Protein AF-A0A919RKM9-F1 (afdb_monomer_lite)

Secondary structure (DSSP, 8-state):
-EEEE-TTT--EEEEE-S-HHHHHHHHHHHHGGG------SEEEETTEEEEEEEEEPTTSS-EEEEEEEEESS--EEEEEEEEEEEESSSS--EEEEEEE--SS-BSEEEPPPEE------EEEEEEEPTT-EEEETTS-EEE----EEEEEE-

pLDDT: mean 79.72, std 15.26, range [35.44, 95.94]

Foldseek 3Di:
DDFQADPPPRDTPADEDPCVVVVLVVQQVVLVVLPDDDQPQWDAWPFFIKGKDKEDDPPDLWIKIKIKTAGDPAWFAKWKWKKKKDFPPDPDDIDIDIDMDDPDTHRIDMDDIGIDPPNDFHKMKMKIDGSTWTQGSVRDIIYHNIHMDMYGRD

Sequence (154 aa):
MKILVDGKSGQELARVPADSQRAQEEAVEKSAASAGVTPEDEVVGNCGSSWFYIMNAPGRDLYQWYTGFRLTGGEAYDFQWRVYIQDLVGGGYSRSWSDNGPQWPSATWSSPTVVDRSPINGTHLGYVRSGSHAILTSGAVCYSGGPSDSANVL

Organism: NCBI:txid1367973

Radius of gyration: 17.15 Å; chains: 1; bounding box: 37×40×50 Å

Structure (mmCIF, N/CA/C/O backbone):
data_AF-A0A919RKM9-F1
#
_entry.id   AF-A0A919RKM9-F1
#
loop_
_atom_site.group_PDB
_atom_site.id
_atom_site.type_symbol
_atom_site.label_atom_id
_atom_site.label_alt_id
_atom_site.label_comp_id
_atom_site.label_asym_id
_atom_site.label_entity_id
_atom_site.label_seq_id
_atom_site.pdbx_PDB_ins_code
_atom_site.Cartn_x
_atom_site.Cartn_y
_atom_site.Cartn_z
_atom_site.occupancy
_atom_site.B_iso_or_equiv
_atom_site.auth_seq_id
_atom_site.auth_comp_id
_atom_site.auth_asym_id
_atom_site.auth_atom_id
_atom_site.pdbx_PDB_model_num
ATOM 1 N N . MET A 1 1 ? -4.245 2.109 29.566 1.00 60.75 1 MET A N 1
ATOM 2 C CA . MET A 1 1 ? -5.183 2.846 28.693 1.00 60.75 1 MET A CA 1
ATOM 3 C C . MET A 1 1 ? -4.574 4.216 28.417 1.00 60.75 1 MET A C 1
ATOM 5 O O . MET A 1 1 ? -4.102 4.832 29.365 1.00 60.75 1 MET A O 1
ATOM 9 N N . LYS A 1 2 ? -4.496 4.648 27.157 1.00 62.56 2 LYS A N 1
ATOM 10 C CA . LYS A 1 2 ? -4.040 5.986 26.749 1.00 62.56 2 LYS A CA 1
ATOM 11 C C . LYS A 1 2 ? -5.245 6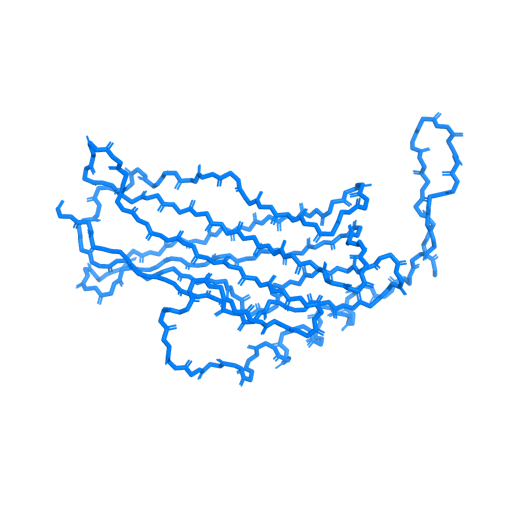.776 26.239 1.00 62.56 2 LYS A C 1
ATOM 13 O O . LYS A 1 2 ? -6.133 6.198 25.621 1.00 62.56 2 LYS A O 1
ATOM 18 N N . ILE A 1 3 ? -5.287 8.071 26.532 1.00 72.56 3 ILE A N 1
ATOM 19 C CA . ILE A 1 3 ? -6.353 8.966 26.077 1.00 72.56 3 ILE A CA 1
ATOM 20 C C . ILE A 1 3 ? -5.752 9.862 25.000 1.00 72.56 3 ILE A C 1
ATOM 22 O O . ILE A 1 3 ? -4.763 10.548 25.257 1.00 72.56 3 ILE A O 1
ATOM 26 N N . LEU A 1 4 ? -6.320 9.819 23.797 1.00 61.53 4 LEU A N 1
ATOM 27 C CA . LEU A 1 4 ? -6.029 10.799 22.760 1.00 61.53 4 LEU A CA 1
ATOM 28 C C . LEU A 1 4 ? -6.864 12.038 23.064 1.00 61.53 4 LEU A C 1
ATOM 30 O O . LEU A 1 4 ? -8.083 11.948 23.198 1.00 61.53 4 LEU A O 1
ATOM 34 N N . VAL A 1 5 ? -6.197 13.175 23.207 1.00 79.00 5 VAL A N 1
ATOM 35 C CA . VAL A 1 5 ? -6.819 14.474 23.472 1.00 79.00 5 VAL A CA 1
ATOM 36 C C . VAL A 1 5 ? -6.446 15.442 22.364 1.00 79.00 5 VAL A C 1
ATOM 38 O O . VAL A 1 5 ? -5.308 15.440 21.893 1.00 79.00 5 VAL A O 1
ATOM 41 N N . ASP A 1 6 ? -7.400 16.273 21.955 1.00 66.31 6 ASP A N 1
ATOM 42 C CA . ASP A 1 6 ? -7.127 17.374 21.040 1.00 66.31 6 ASP A CA 1
ATOM 43 C C . ASP A 1 6 ? -6.171 18.373 21.706 1.00 66.31 6 ASP A C 1
ATOM 45 O O . ASP A 1 6 ? -6.463 18.922 22.769 1.00 66.31 6 ASP A O 1
ATOM 49 N N . GLY A 1 7 ? -5.037 18.643 21.058 1.00 61.28 7 GLY A N 1
ATOM 50 C CA . GLY A 1 7 ? -4.022 19.570 21.558 1.00 61.28 7 GLY A CA 1
ATOM 51 C C . GLY A 1 7 ? -4.478 21.031 21.630 1.00 61.28 7 GLY A C 1
ATOM 52 O O . GLY A 1 7 ? -3.795 21.832 22.265 1.00 61.28 7 GLY A O 1
ATOM 53 N N . LYS A 1 8 ? -5.606 21.397 20.998 1.00 60.59 8 LYS A N 1
ATOM 54 C CA . LYS A 1 8 ? -6.171 22.758 21.055 1.00 60.59 8 LYS A CA 1
ATOM 55 C C . LYS A 1 8 ? -7.309 22.915 22.059 1.00 60.59 8 LYS A C 1
ATOM 57 O O . LYS A 1 8 ? -7.312 23.895 22.797 1.00 60.59 8 LYS A O 1
ATOM 62 N N . SER A 1 9 ? -8.280 22.003 22.072 1.00 72.12 9 SER A N 1
ATOM 63 C CA . SER A 1 9 ? -9.457 22.098 22.951 1.00 72.12 9 SER A CA 1
ATOM 64 C C . SER A 1 9 ? -9.332 21.307 24.256 1.00 72.12 9 SER A C 1
ATOM 66 O O . SER A 1 9 ? -10.127 21.517 25.168 1.00 72.12 9 SER A O 1
ATOM 68 N N . GLY A 1 10 ? -8.363 20.389 24.361 1.00 75.06 10 GLY A N 1
ATOM 69 C CA . GLY A 1 10 ? -8.251 19.456 25.485 1.00 75.06 10 GLY A CA 1
ATOM 70 C C . GLY A 1 10 ? -9.365 18.405 25.527 1.00 75.06 10 GLY A C 1
ATOM 71 O O . GLY A 1 10 ? -9.451 17.648 26.492 1.00 75.06 10 GLY A O 1
ATOM 72 N N . GLN A 1 11 ? -10.225 18.352 24.504 1.00 72.50 11 GLN A N 1
ATOM 73 C CA . GLN A 1 11 ? -11.318 17.397 24.432 1.00 72.50 11 GLN A CA 1
ATOM 74 C C . GLN A 1 11 ? -10.777 15.978 24.223 1.00 72.50 11 GLN A C 1
ATOM 76 O O . GLN A 1 11 ? -9.885 15.750 23.405 1.00 72.50 11 GLN A O 1
ATOM 81 N N . GLU A 1 12 ? -11.334 15.018 24.961 1.00 82.25 12 GLU A N 1
ATOM 82 C CA . GLU A 1 12 ? -11.076 13.594 24.759 1.00 82.25 12 GLU A CA 1
ATOM 83 C C . GLU A 1 12 ? -11.606 13.156 23.386 1.00 82.25 12 GLU A C 1
ATOM 85 O O . GLU A 1 12 ? -12.795 13.292 23.100 1.00 82.25 12 GLU A O 1
ATOM 90 N N . LEU A 1 13 ? -10.708 12.641 22.545 1.00 67.00 13 LEU A N 1
ATOM 91 C CA . LEU A 1 13 ? -11.003 12.177 21.190 1.00 67.00 13 LEU A CA 1
ATOM 92 C C . LEU A 1 13 ? -11.222 10.663 21.144 1.00 67.00 13 LEU A C 1
ATOM 94 O O . LEU A 1 13 ? -12.099 10.192 20.428 1.00 67.00 13 LEU A O 1
ATOM 98 N N . ALA A 1 14 ? -10.433 9.895 21.903 1.00 63.47 14 ALA A N 1
ATOM 99 C CA . ALA A 1 14 ? -10.565 8.441 21.981 1.00 63.47 14 ALA A CA 1
ATOM 100 C C . ALA A 1 14 ? -9.830 7.851 23.197 1.00 63.47 14 ALA A C 1
ATOM 102 O O . ALA A 1 14 ? -8.824 8.397 23.661 1.00 63.47 14 ALA A O 1
ATOM 103 N N . ARG A 1 15 ? -10.279 6.675 23.661 1.00 67.25 15 ARG A N 1
ATOM 104 C CA . ARG A 1 15 ? -9.545 5.819 24.611 1.00 67.25 15 ARG A CA 1
ATOM 105 C C . ARG A 1 15 ? -8.960 4.629 23.877 1.00 67.25 15 ARG A C 1
ATOM 107 O O . ARG A 1 15 ? -9.697 3.847 23.290 1.00 67.25 15 ARG A O 1
ATOM 114 N N . VAL A 1 16 ? -7.646 4.465 23.969 1.00 58.84 16 VAL A N 1
ATOM 115 C CA . VAL A 1 16 ? -6.904 3.401 23.290 1.00 58.84 16 VAL A CA 1
ATOM 116 C C . VAL A 1 16 ? -6.190 2.477 24.287 1.00 58.84 16 VAL A C 1
ATOM 118 O O . VAL A 1 16 ? -5.757 2.920 25.363 1.00 58.84 16 VAL A O 1
ATOM 121 N N . PRO A 1 17 ? -6.073 1.170 23.988 1.00 59.34 17 PRO A N 1
ATOM 122 C CA . PRO A 1 17 ? -5.288 0.238 24.797 1.00 59.34 17 PRO A CA 1
ATOM 123 C C . PRO A 1 17 ? -3.824 0.699 24.916 1.00 59.34 17 PRO A C 1
ATOM 125 O O . PRO A 1 17 ? -3.287 1.323 24.006 1.00 59.34 17 PRO A O 1
ATOM 128 N N . ALA A 1 18 ? -3.163 0.433 26.049 1.00 56.12 18 ALA A N 1
ATOM 129 C CA . ALA A 1 18 ? -1.771 0.865 26.253 1.00 56.12 18 ALA A CA 1
ATOM 130 C C . ALA A 1 18 ? -0.737 0.017 25.482 1.00 56.12 18 ALA A C 1
ATOM 132 O O . ALA A 1 18 ? 0.376 0.495 25.264 1.00 56.12 18 ALA A O 1
ATOM 133 N N . ASP A 1 19 ? -1.118 -1.184 25.036 1.00 59.81 19 ASP A N 1
ATOM 134 C CA . ASP A 1 19 ? -0.192 -2.250 24.634 1.00 59.81 19 ASP A CA 1
ATOM 135 C C . ASP A 1 19 ? -0.083 -2.397 23.108 1.00 59.81 19 ASP A C 1
ATOM 137 O O . ASP A 1 19 ? -0.242 -3.483 22.549 1.00 59.81 19 ASP A O 1
ATOM 141 N N . SER A 1 20 ? 0.207 -1.299 22.409 1.00 57.41 20 SER A N 1
ATOM 142 C CA . SER A 1 20 ? 0.383 -1.297 20.947 1.00 57.41 20 SER A CA 1
ATOM 143 C C . SER A 1 20 ? 1.513 -2.217 20.453 1.00 57.41 20 SER A C 1
ATOM 145 O O . SER A 1 20 ? 1.512 -2.609 19.292 1.00 57.41 20 SER A O 1
ATOM 147 N N . GLN A 1 21 ? 2.450 -2.614 21.321 1.00 57.75 21 GLN A N 1
ATOM 148 C CA . GLN A 1 21 ? 3.532 -3.546 20.977 1.00 57.75 21 GLN A CA 1
ATOM 149 C C . GLN A 1 21 ? 3.043 -4.977 20.722 1.00 57.75 21 GLN A C 1
ATOM 151 O O . GLN A 1 21 ? 3.467 -5.601 19.755 1.00 57.75 21 GLN A O 1
ATOM 156 N N . ARG A 1 22 ? 2.101 -5.488 21.520 1.00 60.19 22 ARG A N 1
ATOM 157 C CA . ARG A 1 22 ? 1.565 -6.847 21.329 1.00 60.19 22 ARG A CA 1
ATOM 158 C C . ARG A 1 22 ? 0.747 -6.955 20.037 1.00 60.19 22 ARG A C 1
ATOM 160 O O . ARG A 1 22 ? 0.810 -7.954 19.330 1.00 60.19 22 ARG A O 1
ATOM 167 N N . ALA A 1 23 ? 0.047 -5.875 19.691 1.00 57.44 23 ALA A N 1
ATOM 168 C CA . ALA A 1 23 ? -0.641 -5.726 18.412 1.00 57.44 23 ALA A CA 1
ATOM 169 C C . ALA A 1 23 ? 0.319 -5.767 17.205 1.00 57.44 23 ALA A C 1
ATOM 171 O O . ALA A 1 23 ? -0.047 -6.296 16.155 1.00 57.44 23 ALA A O 1
ATOM 172 N N . GLN A 1 24 ? 1.543 -5.243 17.354 1.00 56.59 24 GLN A N 1
ATOM 173 C CA . GLN A 1 24 ? 2.576 -5.288 16.312 1.00 56.59 24 GLN A CA 1
ATOM 174 C C . GLN A 1 24 ? 3.160 -6.693 16.125 1.00 56.59 24 GLN A C 1
ATOM 176 O O . GLN A 1 24 ? 3.406 -7.094 14.991 1.00 56.59 24 GLN A O 1
ATOM 181 N N . GLU A 1 25 ? 3.362 -7.457 17.200 1.00 57.91 25 GLU A N 1
ATOM 182 C CA . GLU A 1 25 ? 3.881 -8.831 17.114 1.00 57.91 25 GLU A CA 1
ATOM 183 C C . GLU A 1 25 ? 2.884 -9.773 16.422 1.00 57.91 25 GLU A C 1
ATOM 185 O O . GLU A 1 25 ? 3.253 -10.478 15.482 1.00 57.91 25 GLU A O 1
ATOM 190 N N . GLU A 1 26 ? 1.596 -9.693 16.774 1.00 58.91 26 GLU A N 1
ATOM 191 C CA . GLU A 1 26 ? 0.534 -10.451 16.093 1.00 58.91 26 GLU A CA 1
ATOM 192 C C . GLU A 1 26 ? 0.394 -10.068 14.603 1.00 58.91 26 GLU A C 1
ATOM 194 O O . GLU A 1 26 ? -0.051 -10.880 13.783 1.00 58.91 26 GLU A O 1
ATOM 199 N N . ALA A 1 27 ? 0.808 -8.850 14.227 1.00 53.31 27 ALA A N 1
ATOM 200 C CA . ALA A 1 27 ? 0.789 -8.374 12.843 1.00 53.31 27 ALA A CA 1
ATOM 201 C C . ALA A 1 27 ? 1.783 -9.087 11.934 1.00 53.31 27 ALA A C 1
ATOM 203 O O . ALA A 1 27 ? 1.504 -9.322 10.753 1.00 53.31 27 ALA A O 1
ATOM 204 N N . VAL A 1 28 ? 2.955 -9.415 12.470 1.00 55.75 28 VAL A N 1
ATOM 205 C CA . VAL A 1 28 ? 4.015 -10.075 11.707 1.00 55.75 28 VAL A CA 1
ATOM 206 C C . VAL A 1 28 ? 3.627 -11.520 11.402 1.00 55.75 28 VAL A C 1
ATOM 208 O O . VAL A 1 28 ? 3.839 -11.981 10.284 1.00 55.75 28 VAL A O 1
ATOM 211 N N . GLU A 1 29 ? 2.999 -12.210 12.352 1.00 55.34 29 GLU A N 1
ATOM 212 C CA . GLU A 1 29 ? 2.645 -13.626 12.216 1.00 55.34 29 GLU A CA 1
ATOM 213 C C . GLU A 1 29 ? 1.483 -13.855 11.236 1.00 55.34 29 GLU A C 1
ATOM 215 O O . GLU A 1 29 ? 1.575 -14.700 10.346 1.00 55.34 29 GLU A O 1
ATOM 220 N N . LYS A 1 30 ? 0.408 -13.058 11.322 1.00 52.84 30 LYS A N 1
ATOM 221 C CA . LYS A 1 30 ? -0.785 -13.243 10.470 1.00 52.84 30 LYS A CA 1
ATOM 222 C C . LYS A 1 30 ? -0.573 -12.868 9.005 1.00 52.84 30 LYS A C 1
ATOM 224 O O . LYS A 1 30 ? -1.240 -13.420 8.136 1.00 52.84 30 LYS A O 1
ATOM 229 N N . SER A 1 31 ? 0.357 -11.959 8.719 1.00 51.25 31 SER A N 1
ATOM 230 C CA . SER A 1 31 ? 0.667 -11.539 7.345 1.00 51.25 31 SER A CA 1
ATOM 231 C C . SER A 1 31 ? 1.628 -12.483 6.615 1.00 51.25 31 SER A C 1
ATOM 233 O O . SER A 1 31 ? 1.729 -12.423 5.395 1.00 51.25 31 SER A O 1
ATOM 235 N N . ALA A 1 32 ? 2.304 -13.393 7.323 1.00 50.34 32 ALA A N 1
ATOM 236 C CA . ALA A 1 32 ? 3.156 -14.406 6.698 1.00 50.34 32 ALA A CA 1
ATOM 237 C C . ALA A 1 32 ? 2.351 -15.523 6.001 1.00 50.34 32 ALA A C 1
ATOM 239 O O . ALA A 1 32 ? 2.895 -16.242 5.165 1.00 50.34 32 ALA A O 1
ATOM 240 N N . ALA A 1 33 ? 1.060 -15.669 6.321 1.00 43.91 33 ALA A N 1
ATOM 241 C CA . ALA A 1 33 ? 0.221 -16.760 5.827 1.00 43.91 33 ALA A CA 1
ATOM 242 C C . ALA A 1 33 ? -0.344 -16.553 4.403 1.00 43.91 33 ALA A C 1
ATOM 244 O O . ALA A 1 33 ? -0.898 -17.499 3.849 1.00 43.91 33 ALA A O 1
ATOM 245 N N . SER A 1 34 ? -0.204 -15.366 3.792 1.00 46.62 34 SER A N 1
ATOM 246 C CA . SER A 1 34 ? -0.741 -15.055 2.450 1.00 46.62 34 SER A CA 1
ATOM 247 C C . SER A 1 34 ? 0.293 -15.095 1.313 1.00 46.62 34 SER A C 1
ATOM 249 O O . SER A 1 34 ? 0.003 -14.672 0.199 1.00 46.62 34 SER A O 1
ATOM 251 N N . ALA A 1 35 ? 1.496 -15.625 1.551 1.00 38.06 35 ALA A N 1
ATOM 252 C CA . ALA A 1 35 ? 2.568 -15.670 0.555 1.00 38.06 35 ALA A CA 1
ATOM 253 C C . ALA A 1 35 ? 2.351 -16.770 -0.518 1.00 38.06 35 ALA A C 1
ATOM 255 O O . ALA A 1 35 ? 2.979 -17.829 -0.475 1.00 38.06 35 ALA A O 1
ATOM 256 N N . GLY A 1 36 ? 1.466 -16.517 -1.488 1.00 35.44 36 GLY A N 1
ATOM 257 C CA . GLY A 1 36 ? 1.239 -17.327 -2.695 1.00 35.44 36 GLY A CA 1
ATOM 258 C C . GLY A 1 36 ? 0.950 -16.439 -3.918 1.00 35.44 36 GLY A C 1
ATOM 259 O O . GLY A 1 36 ? 0.261 -15.439 -3.797 1.00 35.44 36 GLY A O 1
ATOM 260 N N . VAL A 1 37 ? 1.537 -16.783 -5.070 1.00 42.41 37 VAL A N 1
ATOM 261 C CA . VAL A 1 37 ? 1.802 -15.958 -6.278 1.00 42.41 37 VAL A CA 1
ATOM 262 C C . VAL A 1 37 ? 0.567 -15.342 -6.973 1.00 42.41 37 VAL A C 1
ATOM 264 O O . VAL A 1 37 ? -0.221 -16.120 -7.495 1.00 42.41 37 VAL A O 1
ATOM 267 N N . THR A 1 38 ? 0.510 -14.000 -7.116 1.00 46.78 38 THR A N 1
ATOM 268 C CA . THR A 1 38 ? 0.112 -13.212 -8.328 1.00 46.78 38 THR A CA 1
ATOM 269 C C . THR A 1 38 ? 0.214 -11.688 -8.092 1.00 46.78 38 THR A C 1
ATOM 271 O O . THR A 1 38 ? 0.112 -11.259 -6.942 1.00 46.78 38 THR A O 1
ATOM 274 N N . PRO A 1 39 ? 0.383 -10.857 -9.150 1.00 53.59 39 PRO A N 1
ATOM 275 C CA . PRO A 1 39 ? 0.187 -9.413 -9.073 1.00 53.59 39 PRO A CA 1
ATOM 276 C C . PRO A 1 39 ? -1.317 -9.118 -9.003 1.00 53.59 39 PRO A C 1
ATOM 278 O O . PRO A 1 39 ? -1.993 -8.943 -10.015 1.00 53.59 39 PRO A O 1
ATOM 281 N N . GLU A 1 40 ? -1.865 -9.205 -7.794 1.00 59.69 40 GLU A N 1
ATOM 282 C CA . GLU A 1 40 ? -3.148 -8.597 -7.468 1.00 59.69 40 GLU A CA 1
ATOM 283 C C . GLU A 1 40 ? -2.851 -7.241 -6.838 1.00 59.69 40 GLU A C 1
ATOM 285 O O . GLU A 1 40 ? -2.409 -7.145 -5.687 1.00 59.69 40 GLU A O 1
ATOM 290 N N . ASP A 1 41 ? -3.088 -6.192 -7.621 1.00 82.50 41 ASP A N 1
ATOM 291 C CA . ASP A 1 41 ? -2.825 -4.824 -7.192 1.00 82.50 41 ASP A CA 1
ATOM 292 C C . ASP A 1 41 ? -3.697 -4.432 -6.003 1.00 82.50 41 ASP A C 1
ATOM 294 O O . ASP A 1 41 ? -3.326 -3.538 -5.258 1.00 82.50 41 ASP A O 1
ATOM 298 N N . GLU A 1 42 ? -4.836 -5.099 -5.794 1.00 91.94 42 GLU A N 1
ATOM 299 C CA . GLU A 1 42 ? -5.704 -4.948 -4.631 1.00 91.94 42 GLU A CA 1
ATOM 300 C C . GLU A 1 42 ? -6.038 -6.317 -4.031 1.00 91.94 42 GLU A C 1
ATOM 302 O O . GLU A 1 42 ? -6.591 -7.184 -4.700 1.00 91.94 42 GLU A O 1
ATOM 307 N N . VAL A 1 43 ? -5.744 -6.489 -2.744 1.00 90.94 43 VAL A N 1
ATOM 308 C CA . VAL A 1 43 ? -5.942 -7.735 -2.002 1.00 90.94 43 VAL A CA 1
ATOM 309 C C . VAL A 1 43 ? -6.852 -7.482 -0.807 1.00 90.94 43 VAL A C 1
ATOM 311 O O . VAL A 1 43 ? -6.677 -6.527 -0.043 1.00 90.94 43 VAL A O 1
ATOM 314 N N . VAL A 1 44 ? -7.830 -8.365 -0.616 1.00 88.75 44 VAL A N 1
ATOM 315 C CA . VAL A 1 44 ? -8.721 -8.338 0.550 1.00 88.75 44 VAL A CA 1
ATOM 316 C C . VAL A 1 44 ? -7.963 -8.797 1.799 1.00 88.75 44 VAL A C 1
ATOM 318 O O . VAL A 1 44 ? -7.365 -9.869 1.831 1.00 88.75 44 VAL A O 1
ATOM 321 N N . GLY A 1 45 ? -8.010 -7.978 2.846 1.00 83.62 45 GLY A N 1
ATOM 322 C CA . GLY A 1 45 ? -7.497 -8.276 4.180 1.00 83.62 45 GLY A CA 1
ATOM 323 C C . GLY A 1 45 ? -8.610 -8.619 5.175 1.00 83.62 45 GLY A C 1
ATOM 324 O O . GLY A 1 45 ? -9.781 -8.769 4.833 1.00 83.62 45 GLY A O 1
ATOM 325 N N . ASN A 1 46 ? -8.259 -8.698 6.459 1.00 87.69 46 ASN A N 1
ATOM 326 C CA . ASN A 1 46 ? -9.195 -9.089 7.522 1.00 87.69 46 ASN A CA 1
ATOM 327 C C . ASN A 1 46 ? -10.244 -8.018 7.887 1.00 87.69 46 ASN A C 1
ATOM 329 O O . ASN A 1 46 ? -11.223 -8.349 8.551 1.00 87.69 46 ASN A O 1
ATOM 333 N N . CYS A 1 47 ? -10.053 -6.756 7.489 1.00 89.81 47 CYS A N 1
ATOM 334 C CA . CYS A 1 47 ? -10.985 -5.658 7.788 1.00 89.81 47 CYS A CA 1
ATOM 335 C C . CYS A 1 47 ? -11.278 -4.740 6.590 1.00 89.81 47 CYS A C 1
ATOM 337 O O . CYS A 1 47 ? -11.669 -3.585 6.787 1.00 89.81 47 CYS A O 1
ATOM 339 N N . GLY A 1 48 ? -11.008 -5.186 5.365 1.00 92.69 48 GLY A N 1
ATOM 340 C CA . GLY A 1 48 ? -11.091 -4.333 4.184 1.00 92.69 48 GLY A CA 1
ATOM 341 C C . GLY A 1 48 ? -10.162 -4.801 3.075 1.00 92.69 48 GLY A C 1
ATOM 342 O O . GLY A 1 48 ? -9.955 -6.000 2.932 1.00 92.69 48 GLY A O 1
ATOM 343 N N . SER A 1 49 ? -9.601 -3.874 2.308 1.00 94.50 49 SER A N 1
ATOM 344 C CA . SER A 1 49 ? -8.656 -4.165 1.229 1.00 94.50 49 SER A CA 1
ATOM 345 C C . SER A 1 49 ? -7.408 -3.297 1.327 1.00 94.50 49 SER A C 1
ATOM 347 O O . SER A 1 49 ? -7.418 -2.213 1.917 1.00 94.50 49 SER A O 1
ATOM 349 N N . SER A 1 50 ? -6.315 -3.785 0.759 1.00 94.88 50 SER A N 1
ATOM 350 C CA . SER A 1 50 ? -5.084 -3.031 0.573 1.00 94.88 50 SER A CA 1
ATOM 351 C C . SER A 1 50 ? -4.606 -3.145 -0.859 1.00 94.88 50 SER A C 1
ATOM 353 O O . SER A 1 50 ? -4.869 -4.146 -1.512 1.00 94.88 50 SER A O 1
ATOM 355 N N . TRP A 1 51 ? -3.903 -2.126 -1.347 1.00 95.06 51 TRP A N 1
ATOM 356 C CA . TRP A 1 51 ? -3.414 -2.115 -2.718 1.00 95.06 51 TRP A CA 1
ATOM 357 C C . TRP A 1 51 ? -1.975 -1.647 -2.859 1.00 95.06 51 TRP A C 1
ATOM 359 O O . TRP A 1 51 ? -1.450 -0.902 -2.024 1.00 95.06 51 TRP A O 1
ATOM 369 N N . PHE A 1 52 ? -1.347 -2.058 -3.950 1.00 94.56 52 PHE A N 1
ATOM 370 C CA . PHE A 1 52 ? -0.041 -1.622 -4.399 1.00 94.56 52 PHE A CA 1
ATOM 371 C C . PHE A 1 52 ? -0.036 -1.591 -5.925 1.00 94.56 52 PHE A C 1
ATOM 373 O O . PHE A 1 52 ? -0.375 -2.584 -6.546 1.00 94.56 52 PHE A O 1
ATOM 380 N N . TYR A 1 53 ? 0.367 -0.464 -6.502 1.00 92.62 53 TYR A N 1
ATOM 381 C CA . TYR A 1 53 ? 0.490 -0.299 -7.946 1.00 92.62 53 TYR A CA 1
ATOM 382 C C . TYR A 1 53 ? 1.881 0.224 -8.274 1.00 92.62 53 TYR A C 1
ATOM 384 O O . TYR A 1 53 ? 2.340 1.188 -7.649 1.00 92.62 53 TYR A O 1
ATOM 392 N N . ILE A 1 54 ? 2.520 -0.351 -9.287 1.00 90.31 54 ILE A N 1
ATOM 393 C CA . ILE A 1 54 ? 3.775 0.122 -9.871 1.00 90.31 54 ILE A CA 1
ATOM 394 C C . ILE A 1 54 ? 3.626 0.196 -11.391 1.00 90.31 54 ILE A C 1
ATOM 396 O O . ILE A 1 54 ? 3.050 -0.666 -12.034 1.00 90.31 54 ILE A O 1
ATOM 400 N N . MET A 1 55 ? 4.117 1.271 -11.996 1.00 88.69 55 MET A N 1
ATOM 401 C CA . MET A 1 55 ? 3.934 1.531 -13.425 1.00 88.69 55 MET A CA 1
ATOM 402 C C . MET A 1 55 ? 5.042 2.416 -13.972 1.00 88.69 55 MET A C 1
ATOM 404 O O . MET A 1 55 ? 5.751 3.080 -13.218 1.00 88.69 55 MET A O 1
ATOM 408 N N . ASN A 1 56 ? 5.160 2.487 -15.295 1.00 85.69 56 ASN A N 1
ATOM 409 C CA . ASN A 1 56 ? 6.086 3.415 -15.936 1.00 85.69 56 ASN A CA 1
ATOM 410 C C . ASN A 1 56 ? 5.676 4.868 -15.678 1.00 85.69 56 ASN A C 1
ATOM 412 O O . ASN A 1 56 ? 4.505 5.238 -15.792 1.00 85.69 56 ASN A O 1
ATOM 416 N N . ALA A 1 57 ? 6.656 5.702 -15.341 1.00 83.81 57 ALA A N 1
ATOM 417 C CA . ALA A 1 57 ? 6.467 7.134 -15.213 1.00 83.81 57 ALA A CA 1
ATOM 418 C C . ALA A 1 57 ? 6.310 7.739 -16.623 1.00 83.81 57 ALA A C 1
ATOM 420 O O . ALA A 1 57 ? 7.205 7.589 -17.457 1.00 83.81 57 ALA A O 1
ATOM 421 N N . PRO A 1 58 ? 5.204 8.442 -16.927 1.00 78.25 58 PRO A N 1
ATOM 422 C CA . PRO A 1 58 ? 4.960 8.949 -18.273 1.00 78.25 58 PRO A CA 1
ATOM 423 C C . PRO A 1 58 ? 6.102 9.830 -18.802 1.00 78.25 58 PRO A C 1
ATOM 425 O O . PRO A 1 58 ? 6.494 10.814 -18.168 1.00 78.25 58 PRO A O 1
ATOM 428 N N . GLY A 1 59 ? 6.616 9.486 -19.987 1.00 76.62 59 GLY A N 1
ATOM 429 C CA . GLY A 1 59 ? 7.657 10.251 -20.683 1.00 76.62 59 GLY A CA 1
ATOM 430 C C . GLY A 1 59 ? 9.054 10.161 -20.062 1.00 76.62 59 GLY A C 1
ATOM 431 O O . GLY A 1 59 ? 9.863 11.061 -20.293 1.00 76.62 59 GLY A O 1
ATOM 432 N N . ARG A 1 60 ? 9.328 9.140 -19.239 1.00 77.25 60 ARG A N 1
ATOM 433 C CA . ARG A 1 60 ? 10.632 8.905 -18.603 1.00 77.25 60 ARG A CA 1
ATOM 434 C C . ARG A 1 60 ? 10.931 7.409 -18.537 1.00 77.25 60 ARG A C 1
ATOM 436 O O . ARG A 1 60 ? 10.019 6.624 -18.303 1.00 77.25 60 ARG A O 1
ATOM 443 N N . ASP A 1 61 ? 12.208 7.054 -18.601 1.00 82.44 61 ASP A N 1
ATOM 444 C CA . ASP A 1 61 ? 12.696 5.687 -18.360 1.00 82.44 61 ASP A CA 1
ATOM 445 C C . ASP A 1 61 ? 12.816 5.447 -16.843 1.00 82.44 61 ASP A C 1
ATOM 447 O O . ASP A 1 61 ? 13.890 5.234 -16.287 1.00 82.44 61 ASP A O 1
ATOM 451 N N . LEU A 1 62 ? 11.697 5.629 -16.138 1.00 84.06 62 LEU A N 1
ATOM 452 C CA . LEU A 1 62 ? 11.568 5.542 -14.684 1.00 84.06 62 LEU A CA 1
ATOM 453 C C . LEU A 1 62 ? 10.264 4.822 -14.337 1.00 84.06 62 LEU A C 1
ATOM 455 O O . LEU A 1 62 ? 9.318 4.839 -15.125 1.00 84.06 62 LEU A O 1
ATOM 459 N N . TYR A 1 63 ? 10.161 4.284 -13.123 1.00 86.50 63 TYR A N 1
ATOM 460 C CA . TYR A 1 63 ? 8.889 3.808 -12.582 1.00 86.50 63 TYR A CA 1
ATOM 461 C C . TYR A 1 63 ? 8.316 4.775 -11.540 1.00 86.50 63 TYR A C 1
ATOM 463 O O . TYR A 1 63 ? 9.017 5.574 -10.911 1.00 86.50 63 TYR A O 1
ATOM 471 N N . GLN A 1 64 ? 7.010 4.685 -11.339 1.00 90.50 64 GLN A N 1
ATOM 472 C CA . GLN A 1 64 ? 6.281 5.320 -10.257 1.00 90.50 64 GLN A CA 1
ATOM 473 C C . GLN A 1 64 ? 5.385 4.298 -9.568 1.00 90.50 64 GLN A C 1
ATOM 475 O O . GLN A 1 64 ? 4.988 3.307 -10.176 1.00 90.50 64 GLN A O 1
ATOM 480 N N . TRP A 1 65 ? 5.048 4.544 -8.310 1.00 92.69 65 TRP A N 1
ATOM 481 C CA . TRP A 1 65 ? 4.206 3.640 -7.539 1.00 92.69 65 TRP A CA 1
ATOM 482 C C . TRP A 1 65 ? 3.334 4.389 -6.535 1.00 92.69 65 TRP A C 1
ATOM 484 O O . TRP A 1 65 ? 3.614 5.534 -6.169 1.00 92.69 65 TRP A O 1
ATOM 494 N N . TYR A 1 66 ? 2.262 3.740 -6.096 1.00 94.00 66 TYR A N 1
ATOM 495 C CA . TYR A 1 66 ? 1.450 4.175 -4.964 1.00 94.00 66 TYR A CA 1
ATOM 496 C C . TYR A 1 66 ? 0.802 2.970 -4.284 1.00 94.00 66 TYR A C 1
ATOM 498 O O . TYR A 1 66 ? 0.681 1.888 -4.853 1.00 94.00 66 TYR A O 1
ATOM 506 N N . THR A 1 67 ? 0.397 3.151 -3.035 1.00 95.94 67 THR A N 1
ATOM 507 C CA . THR A 1 67 ? -0.168 2.088 -2.202 1.00 95.94 67 THR A CA 1
ATOM 508 C C . THR A 1 67 ? -1.212 2.667 -1.268 1.00 95.94 67 THR A C 1
ATOM 510 O O . THR A 1 67 ? -1.286 3.882 -1.083 1.00 95.94 67 THR A O 1
ATOM 513 N N . GLY A 1 68 ? -2.019 1.812 -0.663 1.00 94.88 68 GLY A N 1
ATOM 514 C CA . GLY A 1 68 ? -2.991 2.254 0.313 1.00 94.88 68 GLY A CA 1
ATOM 515 C C . GLY A 1 68 ? -3.837 1.123 0.853 1.00 94.88 68 GLY A C 1
ATOM 516 O O . GLY A 1 68 ? -3.569 -0.057 0.616 1.00 94.88 68 GLY A O 1
ATOM 517 N N . PHE A 1 69 ? -4.857 1.512 1.605 1.00 95.44 69 PHE A N 1
ATOM 518 C CA . PHE A 1 69 ? -5.858 0.603 2.133 1.00 95.44 69 PHE A CA 1
ATOM 519 C C . PHE A 1 69 ? -7.211 1.290 2.304 1.00 95.44 69 PHE A C 1
ATOM 521 O O . PHE A 1 69 ? -7.317 2.512 2.466 1.00 95.44 69 PHE A O 1
ATOM 528 N N . ARG A 1 70 ? -8.258 0.468 2.324 1.00 95.56 70 ARG A N 1
ATOM 529 C CA . ARG A 1 70 ? -9.630 0.840 2.660 1.00 95.56 70 ARG A CA 1
ATOM 530 C C . ARG A 1 70 ? -10.160 -0.121 3.712 1.00 95.56 70 ARG A C 1
ATOM 532 O O . ARG A 1 70 ? -10.062 -1.331 3.559 1.00 95.56 70 ARG A O 1
ATOM 539 N N . LEU A 1 71 ? -10.763 0.426 4.757 1.00 94.81 71 LEU A N 1
ATOM 540 C CA . LEU A 1 71 ? -11.339 -0.299 5.882 1.00 94.81 71 LEU A CA 1
ATOM 541 C C . LEU A 1 71 ? -12.863 -0.331 5.743 1.00 94.81 71 LEU A C 1
ATOM 543 O O . LEU A 1 71 ? -13.480 0.660 5.359 1.00 94.81 71 LEU A O 1
ATOM 547 N N . THR A 1 72 ? -13.478 -1.468 6.061 1.00 92.75 72 THR A N 1
ATOM 548 C CA . THR A 1 72 ? -14.938 -1.659 5.996 1.0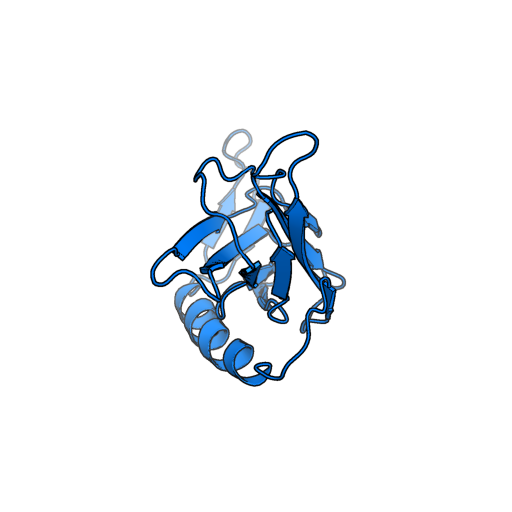0 92.75 72 THR A CA 1
ATOM 549 C C . THR A 1 72 ? -15.605 -1.669 7.373 1.00 92.75 72 THR A C 1
ATOM 551 O O . THR A 1 72 ? -16.811 -1.468 7.466 1.00 92.75 72 THR A O 1
ATOM 554 N N . GLY A 1 73 ? -14.833 -1.881 8.444 1.00 85.75 73 GLY A N 1
ATOM 555 C CA . GLY A 1 73 ? -15.334 -2.049 9.816 1.00 85.75 73 GLY A CA 1
ATOM 556 C C . GLY A 1 73 ? -15.074 -0.878 10.768 1.00 85.75 73 GLY A C 1
ATOM 557 O O . GLY A 1 73 ? -15.274 -1.033 11.971 1.00 85.75 73 GLY A O 1
ATOM 558 N N . GLY A 1 74 ? -14.590 0.263 10.271 1.00 90.25 74 GLY A N 1
ATOM 559 C CA . GLY A 1 74 ? -14.304 1.440 11.089 1.00 90.25 74 GLY A CA 1
ATOM 560 C C . GLY A 1 74 ? -13.203 2.325 10.518 1.00 90.25 74 GLY A C 1
ATOM 561 O O . GLY A 1 74 ? -12.714 2.114 9.409 1.00 90.25 74 GLY A O 1
ATOM 562 N N . GLU A 1 75 ? -12.813 3.315 11.309 1.00 93.62 75 GLU A N 1
ATOM 563 C CA . GLU A 1 75 ? -11.765 4.276 10.977 1.00 93.62 75 GLU A CA 1
ATOM 564 C C . GLU A 1 75 ? -10.481 3.925 11.727 1.00 93.62 75 GLU A C 1
ATOM 566 O O . GLU A 1 75 ? -10.524 3.597 12.915 1.00 93.62 75 GLU A O 1
ATOM 571 N N . ALA A 1 76 ? -9.340 4.004 11.048 1.00 92.31 76 ALA A N 1
ATOM 572 C CA . ALA A 1 76 ? -8.039 3.883 11.684 1.00 92.31 76 ALA A CA 1
ATOM 573 C C . ALA A 1 76 ? -7.602 5.217 12.285 1.00 92.31 76 ALA A C 1
ATOM 575 O O . ALA A 1 76 ? -7.693 6.245 11.616 1.00 92.31 76 ALA A O 1
ATOM 576 N N . TYR A 1 77 ? -7.106 5.181 13.523 1.00 88.75 77 TYR A N 1
ATOM 577 C CA . TYR A 1 77 ? -6.456 6.322 14.188 1.00 88.75 77 TYR A CA 1
ATOM 578 C C . TYR A 1 77 ? -4.920 6.200 14.189 1.00 88.75 77 TYR A C 1
ATOM 580 O O . TYR A 1 77 ? -4.214 7.114 14.608 1.00 88.75 77 TYR A O 1
ATOM 588 N N . ASP A 1 78 ? -4.398 5.038 13.800 1.00 91.94 78 ASP A N 1
ATOM 589 C CA . ASP A 1 78 ? -2.972 4.799 13.616 1.00 91.94 78 ASP A CA 1
ATOM 590 C C . ASP A 1 78 ? -2.765 3.637 12.631 1.00 91.94 78 ASP A C 1
ATOM 592 O O . ASP A 1 78 ? -3.681 2.855 12.372 1.00 91.94 78 ASP A O 1
ATOM 596 N N . PHE A 1 79 ? -1.576 3.534 12.055 1.00 93.50 79 PHE A N 1
ATOM 597 C CA . PHE A 1 79 ? -1.208 2.594 11.008 1.00 93.50 79 PHE A CA 1
ATOM 598 C C . PHE A 1 79 ? 0.304 2.618 10.868 1.00 93.50 79 PHE A C 1
ATOM 600 O O . PHE A 1 79 ? 0.965 3.637 11.060 1.00 93.50 79 PHE A O 1
ATOM 607 N N . GLN A 1 80 ? 0.845 1.482 10.460 1.00 93.69 80 GLN A N 1
ATOM 608 C CA . GLN A 1 80 ? 2.214 1.354 10.008 1.00 93.69 80 GLN A CA 1
ATOM 609 C C . GLN A 1 80 ? 2.187 0.671 8.652 1.00 93.69 80 GLN A C 1
ATOM 611 O O . GLN A 1 80 ? 1.698 -0.450 8.527 1.00 93.69 80 GLN A O 1
ATOM 616 N N . TRP A 1 81 ? 2.729 1.333 7.639 1.00 94.19 81 TRP A N 1
ATOM 617 C CA . TRP A 1 81 ? 2.756 0.828 6.276 1.00 94.19 81 TRP A CA 1
ATOM 618 C C . TRP A 1 81 ? 4.190 0.704 5.805 1.00 94.19 81 TRP A C 1
ATOM 620 O O . TRP A 1 81 ? 4.983 1.628 5.970 1.00 94.19 81 TRP A O 1
ATOM 630 N N . ARG A 1 82 ? 4.555 -0.450 5.249 1.00 94.06 82 ARG A N 1
ATOM 631 C CA . ARG A 1 82 ? 5.913 -0.718 4.774 1.00 94.06 82 ARG A CA 1
ATOM 632 C C . ARG A 1 82 ? 5.849 -1.311 3.382 1.00 94.06 82 ARG A C 1
ATOM 634 O O . ARG A 1 82 ? 5.191 -2.320 3.167 1.00 94.06 82 ARG A O 1
ATOM 641 N N . VAL A 1 83 ? 6.589 -0.719 2.463 1.00 93.56 83 VAL A N 1
ATOM 642 C CA . VAL A 1 83 ? 6.730 -1.157 1.077 1.00 93.56 83 VAL A CA 1
ATOM 643 C C . VAL A 1 83 ? 8.166 -1.595 0.841 1.00 93.56 83 VAL A C 1
ATOM 645 O O . VAL A 1 83 ? 9.105 -1.033 1.418 1.00 93.56 83 VAL A O 1
ATOM 648 N N . TYR A 1 84 ? 8.334 -2.594 -0.016 1.00 92.38 84 TYR A N 1
ATOM 649 C CA . TYR A 1 84 ? 9.623 -2.962 -0.578 1.00 92.38 84 TYR A CA 1
ATOM 650 C C . TYR A 1 84 ? 9.504 -3.091 -2.091 1.00 92.38 84 TYR A C 1
ATOM 652 O O . TYR A 1 84 ? 8.522 -3.635 -2.587 1.00 92.38 84 TYR A O 1
ATOM 660 N N . ILE A 1 85 ? 10.494 -2.571 -2.806 1.00 91.19 85 ILE A N 1
ATOM 661 C CA . ILE A 1 85 ? 10.618 -2.676 -4.258 1.00 91.19 85 ILE A CA 1
ATOM 662 C C . ILE A 1 85 ? 11.990 -3.258 -4.554 1.00 91.19 85 ILE A C 1
ATOM 664 O O . ILE A 1 85 ? 12.973 -2.841 -3.940 1.00 91.19 85 ILE A O 1
ATOM 668 N N . GLN A 1 86 ? 12.055 -4.208 -5.477 1.00 88.94 86 GLN A N 1
ATOM 669 C CA . GLN A 1 86 ? 13.294 -4.835 -5.916 1.00 88.94 86 GLN A CA 1
ATOM 670 C C . GLN A 1 86 ? 13.295 -5.052 -7.426 1.00 88.94 86 GLN A C 1
ATOM 672 O O . GLN A 1 86 ? 12.248 -5.271 -8.035 1.00 88.94 86 GLN A O 1
ATOM 677 N N . ASP A 1 87 ? 14.483 -5.035 -8.011 1.00 84.62 87 ASP A N 1
ATOM 678 C CA . ASP A 1 87 ? 14.697 -5.467 -9.390 1.00 84.62 87 ASP A CA 1
ATOM 679 C C . ASP A 1 87 ? 14.764 -7.004 -9.456 1.00 84.62 87 ASP A C 1
ATOM 681 O O . ASP A 1 87 ? 15.406 -7.644 -8.619 1.00 84.62 87 ASP A O 1
ATOM 685 N N . LEU A 1 88 ? 14.088 -7.598 -10.440 1.00 77.12 88 LEU A N 1
ATOM 686 C CA . LEU A 1 88 ? 14.060 -9.045 -10.660 1.00 77.12 88 LEU A CA 1
ATOM 687 C C . LEU A 1 88 ? 15.230 -9.564 -11.510 1.00 77.12 88 LEU A C 1
ATOM 689 O O . LEU A 1 88 ? 15.495 -10.766 -11.482 1.00 77.12 88 LEU A O 1
ATOM 693 N N . VAL A 1 89 ? 15.909 -8.708 -12.283 1.00 67.44 89 VAL A N 1
ATOM 694 C CA . VAL A 1 89 ? 16.823 -9.144 -13.357 1.00 67.44 89 VAL A CA 1
ATOM 695 C C . VAL A 1 89 ? 18.222 -8.507 -13.268 1.00 67.44 89 VAL A C 1
ATOM 697 O O . VAL A 1 89 ? 19.194 -9.145 -13.666 1.00 67.44 89 VAL A O 1
ATOM 700 N N . GLY A 1 90 ? 18.371 -7.297 -12.716 1.00 56.72 90 GLY A N 1
ATOM 701 C CA . GLY A 1 90 ? 19.615 -6.504 -12.772 1.00 56.72 90 GLY A CA 1
ATOM 702 C C . GLY A 1 90 ? 20.526 -6.506 -11.533 1.00 56.72 90 GLY A C 1
ATOM 703 O O . GLY A 1 90 ? 21.522 -5.786 -11.510 1.00 56.72 90 GLY A O 1
ATOM 704 N N . GLY A 1 91 ? 20.274 -7.348 -10.524 1.00 55.09 91 GLY A N 1
ATOM 705 C CA . GLY A 1 91 ? 21.327 -7.756 -9.580 1.00 55.09 91 GLY A CA 1
ATOM 706 C C . GLY A 1 91 ? 21.699 -6.786 -8.447 1.00 55.09 91 GLY A C 1
ATOM 707 O O . GLY A 1 91 ? 22.875 -6.694 -8.100 1.00 55.09 91 GLY A O 1
ATOM 708 N N . GLY A 1 92 ? 20.732 -6.124 -7.799 1.00 66.19 92 GLY A N 1
ATOM 709 C CA . GLY A 1 92 ? 20.994 -5.535 -6.470 1.00 66.19 92 GLY A CA 1
ATOM 710 C C . GLY A 1 92 ? 20.202 -4.293 -6.082 1.00 66.19 92 GLY A C 1
ATOM 711 O O . GLY A 1 92 ? 20.435 -3.745 -5.003 1.00 66.19 92 GLY A O 1
ATOM 712 N N . TYR A 1 93 ? 19.278 -3.827 -6.921 1.00 76.25 93 TYR A N 1
ATOM 713 C CA . TYR A 1 93 ? 18.437 -2.705 -6.541 1.00 76.25 93 TYR A CA 1
ATOM 714 C C . TYR A 1 93 ? 17.353 -3.136 -5.561 1.00 76.25 93 TYR A C 1
ATOM 716 O O . TYR A 1 93 ? 16.563 -4.038 -5.841 1.00 76.25 93 TYR A O 1
ATOM 724 N N . SER A 1 94 ? 17.297 -2.442 -4.429 1.00 83.94 94 SER A N 1
ATOM 725 C CA . SER A 1 94 ? 16.133 -2.488 -3.566 1.00 83.94 94 SER A CA 1
ATOM 726 C C . SER A 1 94 ? 15.849 -1.143 -2.926 1.00 83.94 94 SER A C 1
ATOM 728 O O . SER A 1 94 ? 16.758 -0.363 -2.628 1.00 83.94 94 SER A O 1
ATOM 730 N N . ARG A 1 95 ? 14.568 -0.886 -2.689 1.00 86.06 95 ARG A N 1
ATOM 731 C CA . ARG A 1 95 ? 14.085 0.309 -2.016 1.00 86.06 95 ARG A CA 1
ATOM 732 C C . ARG A 1 95 ? 13.052 -0.083 -0.982 1.00 86.06 95 ARG A C 1
ATOM 734 O O . ARG A 1 95 ? 12.097 -0.792 -1.277 1.00 86.06 95 ARG A O 1
ATOM 741 N N . SER A 1 96 ? 13.236 0.404 0.237 1.00 89.38 96 SER A N 1
ATOM 742 C CA . SER A 1 96 ? 12.214 0.349 1.269 1.00 89.38 96 SER A CA 1
ATOM 743 C C . SER A 1 96 ? 11.580 1.721 1.436 1.00 89.38 96 SER A C 1
ATOM 745 O O . SER A 1 96 ? 12.229 2.762 1.309 1.00 89.38 96 SER A O 1
ATOM 747 N N . TRP A 1 97 ? 10.289 1.713 1.723 1.00 91.25 97 TRP A N 1
ATOM 748 C CA . TRP A 1 97 ? 9.561 2.904 2.114 1.00 91.25 97 TRP A CA 1
ATOM 749 C C . TRP A 1 97 ? 8.642 2.560 3.274 1.00 91.25 97 TRP A C 1
ATOM 751 O O . TRP A 1 97 ? 8.131 1.443 3.367 1.00 91.25 97 TRP A O 1
ATOM 761 N N . SER A 1 98 ? 8.458 3.507 4.181 1.00 91.25 98 SER A N 1
ATOM 762 C CA . SER A 1 98 ? 7.544 3.345 5.298 1.00 91.25 98 SER A CA 1
ATOM 763 C C . SER A 1 98 ? 6.817 4.639 5.581 1.00 91.25 98 SER A C 1
ATOM 765 O O . SER A 1 98 ? 7.433 5.703 5.526 1.00 91.25 98 SER A O 1
ATOM 767 N N . ASP A 1 99 ? 5.557 4.517 5.964 1.00 90.06 99 ASP A N 1
ATOM 768 C CA . ASP A 1 99 ? 4.726 5.631 6.394 1.00 90.06 99 ASP A CA 1
ATOM 769 C C . ASP A 1 99 ? 3.844 5.199 7.560 1.00 90.06 99 ASP A C 1
ATOM 771 O O . ASP A 1 99 ? 3.636 4.003 7.787 1.00 90.06 99 ASP A O 1
ATOM 775 N N . ASN A 1 100 ? 3.370 6.170 8.328 1.00 87.31 100 ASN A N 1
ATOM 776 C CA . ASN A 1 100 ? 2.547 5.939 9.507 1.00 87.31 100 ASN A CA 1
ATOM 777 C C . ASN A 1 100 ? 1.453 7.020 9.599 1.00 87.31 100 ASN A C 1
ATOM 779 O O . ASN A 1 100 ? 1.684 8.168 9.217 1.00 87.31 100 ASN A O 1
ATOM 783 N N . GLY A 1 101 ? 0.283 6.691 10.147 1.00 75.38 101 GLY A N 1
ATOM 784 C CA . GLY A 1 101 ? -0.824 7.644 10.348 1.00 75.38 101 GLY A CA 1
ATOM 785 C C . GLY A 1 101 ? -2.149 6.959 10.723 1.00 75.38 101 GLY A C 1
ATOM 786 O O . GLY A 1 101 ? -2.159 5.759 10.823 1.00 75.38 101 GLY A O 1
ATOM 787 N N . PRO A 1 102 ? -3.299 7.623 10.913 1.00 64.69 102 PRO A N 1
ATOM 788 C CA . PRO A 1 102 ? -3.466 9.056 10.960 1.00 64.69 102 PRO A CA 1
ATOM 789 C C . PRO A 1 102 ? -3.972 9.562 12.321 1.00 64.69 102 PRO A C 1
ATOM 791 O O . PRO A 1 102 ? -4.928 9.060 12.897 1.00 64.69 102 PRO A O 1
ATOM 794 N N . GLN A 1 103 ? -3.422 10.705 12.742 1.00 63.69 103 GLN A N 1
ATOM 795 C CA . GLN A 1 103 ? -3.872 11.477 13.911 1.00 63.69 103 GLN A CA 1
ATOM 796 C C . GLN A 1 103 ? -5.355 11.914 13.864 1.00 63.69 103 GLN A C 1
ATOM 798 O O . GLN A 1 103 ? -5.889 12.315 14.896 1.00 63.69 103 GLN A O 1
ATOM 803 N N . TRP A 1 104 ? -6.016 11.839 12.701 1.00 76.62 104 TRP A N 1
ATOM 804 C CA . TRP A 1 104 ? -7.469 11.954 12.548 1.00 76.62 104 TRP A CA 1
ATOM 805 C C . TRP A 1 104 ? -8.034 10.640 12.004 1.00 76.62 104 TRP A C 1
ATOM 807 O O . TRP A 1 104 ? -7.525 10.174 10.984 1.00 76.62 104 TRP A O 1
ATOM 817 N N . PRO A 1 105 ? -9.079 10.070 12.630 1.00 88.81 105 PRO A N 1
ATOM 818 C CA . PRO A 1 105 ? -9.684 8.826 12.177 1.00 88.81 105 PRO A CA 1
ATOM 819 C C . PRO A 1 105 ? -10.061 8.854 10.691 1.00 88.81 105 PRO A C 1
ATOM 821 O O . PRO A 1 105 ? -10.734 9.775 10.230 1.00 88.81 105 PRO A O 1
ATOM 824 N N . SER A 1 106 ? -9.616 7.849 9.934 1.00 92.38 106 SER A N 1
ATOM 825 C CA . SER A 1 106 ? -10.005 7.668 8.532 1.00 92.38 106 SER A CA 1
ATOM 826 C C . SER A 1 106 ? -10.160 6.194 8.175 1.00 92.38 106 SER A C 1
ATOM 828 O O . SER A 1 106 ? -9.338 5.355 8.541 1.00 92.38 106 SER A O 1
ATOM 830 N N . ALA A 1 107 ? -11.197 5.870 7.405 1.00 94.38 107 ALA A N 1
ATOM 831 C CA . ALA A 1 107 ? -11.398 4.535 6.842 1.00 94.38 107 ALA A CA 1
ATOM 832 C C . ALA A 1 107 ? -10.557 4.288 5.577 1.00 94.38 107 ALA A C 1
ATOM 834 O O . ALA A 1 107 ? -10.577 3.198 5.014 1.00 94.38 107 ALA A O 1
ATOM 835 N N . THR A 1 108 ? -9.861 5.298 5.056 1.00 93.75 108 THR A N 1
ATOM 836 C CA . THR A 1 108 ? -9.059 5.172 3.834 1.00 93.75 108 THR A CA 1
ATOM 837 C C . THR A 1 108 ? -7.771 5.963 3.956 1.00 93.75 108 THR A C 1
ATOM 839 O O . THR A 1 108 ? -7.758 7.100 4.430 1.00 93.75 108 THR A O 1
ATOM 842 N N . TRP A 1 109 ? -6.689 5.369 3.474 1.00 94.50 109 TRP A N 1
ATOM 843 C CA . TRP A 1 109 ? -5.420 6.049 3.295 1.00 94.50 109 TRP A CA 1
ATOM 844 C C . TRP A 1 109 ? -4.799 5.618 1.969 1.00 94.50 109 TRP A C 1
ATOM 846 O O . TRP A 1 109 ? -4.895 4.458 1.571 1.00 94.50 109 TRP A O 1
ATOM 856 N N . SER A 1 110 ? -4.170 6.568 1.286 1.00 93.44 110 SER A N 1
ATOM 857 C CA . SER A 1 110 ? -3.379 6.326 0.086 1.00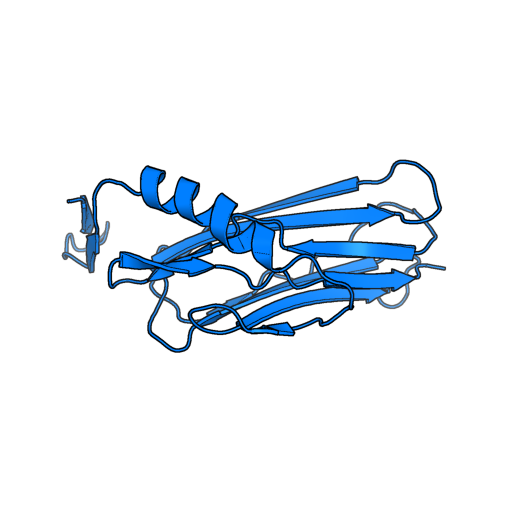 93.44 110 SER A CA 1
ATOM 858 C C . SER A 1 110 ? -2.109 7.148 0.184 1.00 93.44 110 SER A C 1
ATOM 860 O O . SER A 1 110 ? -2.161 8.331 0.531 1.00 93.44 110 SER A O 1
ATOM 862 N N . SER A 1 111 ? -0.981 6.545 -0.175 1.00 93.12 111 SER A N 1
ATOM 863 C CA . SER A 1 111 ? 0.248 7.294 -0.386 1.00 93.12 111 SER A CA 1
ATOM 864 C C . SER A 1 111 ? 0.063 8.269 -1.558 1.00 93.12 111 SER A C 1
ATOM 866 O O . SER A 1 111 ? -0.727 7.997 -2.473 1.00 93.12 111 SER A O 1
ATOM 868 N N . PRO A 1 112 ? 0.814 9.383 -1.597 1.00 91.19 112 PRO A N 1
ATOM 869 C CA . PRO A 1 112 ? 1.026 10.079 -2.858 1.00 91.19 112 PRO A CA 1
ATOM 870 C C . PRO A 1 112 ? 1.711 9.138 -3.860 1.00 91.19 112 PRO A C 1
ATOM 872 O O . PRO A 1 112 ? 2.382 8.175 -3.474 1.00 91.19 112 PRO A O 1
ATOM 875 N N . THR A 1 113 ? 1.581 9.439 -5.150 1.00 90.31 113 THR A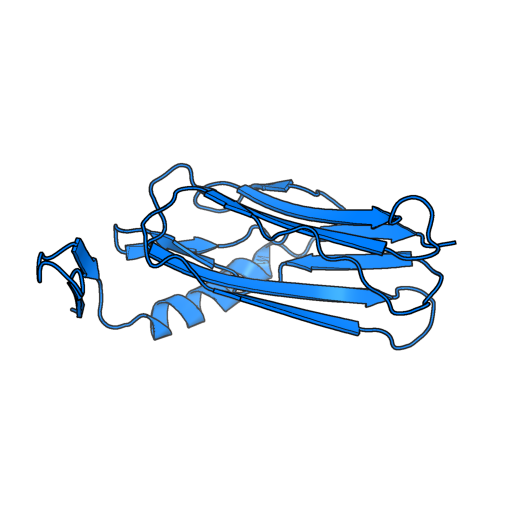 N 1
ATOM 876 C CA . THR A 1 113 ? 2.379 8.774 -6.183 1.00 90.31 113 THR A CA 1
ATOM 877 C C . THR A 1 113 ? 3.848 9.148 -6.017 1.00 90.31 113 THR A C 1
ATOM 879 O O . THR A 1 113 ? 4.208 10.328 -6.015 1.00 90.31 113 THR A O 1
ATOM 882 N N . VAL A 1 114 ? 4.707 8.141 -5.893 1.00 91.06 114 VAL A N 1
ATOM 883 C CA . VAL A 1 114 ? 6.151 8.301 -5.742 1.00 91.06 114 VAL A CA 1
ATOM 884 C C . VAL A 1 114 ? 6.822 7.905 -7.046 1.00 91.06 114 VAL A C 1
ATOM 886 O O . VAL A 1 114 ? 6.705 6.767 -7.483 1.00 91.06 114 VAL A O 1
ATOM 889 N N . VAL A 1 115 ? 7.556 8.836 -7.654 1.00 87.44 115 VAL A N 1
ATOM 890 C CA . VAL A 1 115 ? 8.419 8.548 -8.808 1.00 87.44 115 VAL A CA 1
ATOM 891 C C . VAL A 1 115 ? 9.792 8.138 -8.293 1.00 87.44 115 VAL A C 1
ATOM 893 O O . VAL A 1 115 ? 10.419 8.887 -7.533 1.00 87.44 115 VAL A O 1
ATOM 896 N N . ASP A 1 116 ? 10.2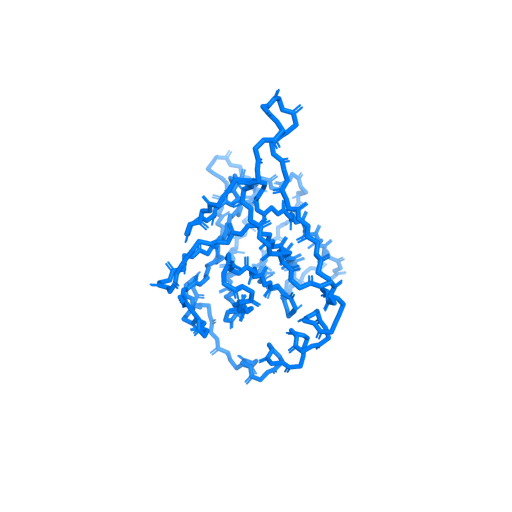72 6.970 -8.702 1.00 84.31 116 ASP A N 1
ATOM 897 C CA . ASP A 1 116 ? 11.668 6.615 -8.505 1.00 84.31 116 ASP A CA 1
ATOM 898 C C . ASP A 1 116 ? 12.533 7.293 -9.564 1.00 84.31 116 ASP A C 1
ATOM 900 O O . ASP A 1 116 ? 12.152 7.370 -10.725 1.00 84.31 116 ASP A O 1
ATOM 904 N N . ARG A 1 117 ? 13.672 7.849 -9.157 1.00 80.75 117 ARG A N 1
ATOM 905 C CA . ARG A 1 117 ? 14.595 8.563 -10.053 1.00 80.75 117 ARG A CA 1
ATOM 906 C C . ARG A 1 117 ? 15.879 7.781 -10.314 1.00 80.75 117 ARG A C 1
ATOM 908 O O . ARG A 1 117 ? 16.787 8.316 -10.945 1.00 80.75 117 ARG A O 1
ATOM 915 N N . SER A 1 118 ? 15.976 6.557 -9.808 1.00 74.94 118 SER A N 1
ATOM 916 C CA . SER A 1 118 ? 17.068 5.648 -10.111 1.00 74.94 118 SER A CA 1
ATOM 917 C C . SER A 1 118 ? 16.939 5.170 -11.567 1.00 74.94 118 SER A C 1
ATOM 919 O O . SER A 1 118 ? 15.888 4.647 -11.932 1.00 74.94 118 SER A O 1
ATOM 921 N N . PRO A 1 119 ? 17.978 5.342 -12.407 1.00 63.66 119 PRO A N 1
ATOM 922 C CA . PRO A 1 119 ? 17.949 5.005 -13.834 1.00 63.66 119 PRO A CA 1
ATOM 923 C C . PRO A 1 119 ? 18.174 3.501 -14.052 1.00 63.66 119 PRO A C 1
ATOM 925 O O . PRO A 1 119 ? 19.185 3.087 -14.616 1.00 63.66 119 PRO A O 1
ATOM 928 N N . ILE A 1 120 ? 17.295 2.673 -13.492 1.00 72.38 120 ILE A N 1
ATOM 929 C CA . ILE A 1 120 ? 17.463 1.219 -13.467 1.00 72.38 120 ILE A CA 1
ATOM 930 C C . ILE A 1 120 ? 16.421 0.600 -14.384 1.00 72.38 120 ILE A C 1
ATOM 932 O O . ILE A 1 120 ? 15.240 0.517 -14.040 1.00 72.38 120 ILE A O 1
ATOM 936 N N . ASN A 1 121 ? 16.883 0.174 -15.554 1.00 80.19 121 ASN A N 1
ATOM 937 C CA . ASN A 1 121 ? 16.067 -0.523 -16.538 1.00 80.19 121 ASN A CA 1
ATOM 938 C C . ASN A 1 121 ? 15.831 -1.961 -16.069 1.00 80.19 121 ASN A C 1
ATOM 940 O O . ASN A 1 121 ? 16.687 -2.560 -15.414 1.00 80.19 121 ASN A O 1
ATOM 944 N N . GLY A 1 122 ? 14.685 -2.524 -16.436 1.00 82.56 122 GLY A N 1
ATOM 945 C CA . GLY A 1 122 ? 14.308 -3.887 -16.092 1.00 82.56 122 GLY A CA 1
ATOM 946 C C . GLY A 1 122 ? 12.952 -3.990 -15.406 1.00 82.56 122 GLY A C 1
ATOM 947 O O . GLY A 1 122 ? 12.188 -3.028 -15.294 1.00 82.56 122 GLY A O 1
ATOM 948 N N . THR A 1 123 ? 12.644 -5.210 -14.969 1.00 85.62 123 THR A N 1
ATOM 949 C CA . THR A 1 123 ? 11.384 -5.518 -14.288 1.00 85.62 123 THR A CA 1
ATOM 950 C C . THR A 1 123 ? 11.532 -5.313 -12.788 1.00 85.62 123 THR A C 1
ATOM 952 O O . THR A 1 123 ? 12.317 -5.997 -12.133 1.00 85.62 123 THR A O 1
ATOM 955 N N . HIS A 1 124 ? 10.727 -4.405 -12.249 1.00 86.25 124 HIS A N 1
ATOM 956 C CA . HIS A 1 124 ? 10.658 -4.091 -10.828 1.00 86.25 124 HIS A CA 1
ATOM 957 C C . HIS A 1 124 ? 9.429 -4.754 -10.222 1.00 86.25 124 HIS A C 1
ATOM 959 O O . HIS A 1 124 ? 8.333 -4.614 -10.756 1.00 86.25 124 HIS A O 1
ATOM 965 N N . LEU A 1 125 ? 9.609 -5.446 -9.100 1.00 89.25 125 LEU A N 1
ATOM 966 C CA . LEU A 1 125 ? 8.537 -5.990 -8.271 1.00 89.25 125 LEU A CA 1
ATOM 967 C C . LEU A 1 125 ? 8.423 -5.141 -7.010 1.00 89.25 125 LEU A C 1
ATOM 969 O O . LEU A 1 125 ? 9.396 -5.014 -6.263 1.00 89.25 125 LEU A O 1
ATOM 973 N N . GLY A 1 126 ? 7.239 -4.601 -6.750 1.00 91.38 126 GLY A N 1
ATOM 974 C CA . GLY A 1 126 ? 6.921 -3.922 -5.503 1.00 91.38 126 GLY A CA 1
ATOM 975 C C . GLY A 1 126 ? 5.839 -4.654 -4.722 1.00 91.38 126 GLY A C 1
ATOM 976 O O . GLY A 1 126 ? 4.968 -5.297 -5.299 1.00 91.38 126 GLY A O 1
ATOM 977 N N . TYR A 1 127 ? 5.908 -4.584 -3.396 1.00 92.44 127 TYR A N 1
ATOM 978 C CA . TYR A 1 127 ? 4.924 -5.210 -2.520 1.00 92.44 127 TYR A CA 1
ATOM 979 C C . TYR A 1 127 ? 4.828 -4.521 -1.162 1.00 92.44 127 TYR A C 1
ATOM 981 O O . TYR A 1 127 ? 5.786 -3.919 -0.658 1.00 92.44 127 TYR A O 1
ATOM 989 N N . VAL A 1 128 ? 3.663 -4.652 -0.531 1.00 92.94 128 VAL A N 1
ATOM 990 C CA . VAL A 1 128 ? 3.459 -4.249 0.863 1.00 92.94 128 VAL A CA 1
ATOM 991 C C . VAL A 1 128 ? 3.971 -5.355 1.782 1.00 92.94 128 VAL A C 1
ATOM 993 O O . VAL A 1 128 ? 3.531 -6.500 1.720 1.00 92.94 128 VAL A O 1
ATOM 996 N N . ARG A 1 129 ? 4.913 -5.017 2.664 1.00 90.69 129 ARG A N 1
ATOM 997 C CA . ARG A 1 129 ? 5.549 -5.968 3.579 1.00 90.69 129 ARG A CA 1
ATOM 998 C C . ARG A 1 129 ? 4.587 -6.454 4.658 1.00 90.69 129 ARG A C 1
ATOM 1000 O O . ARG A 1 129 ? 3.761 -5.693 5.173 1.00 90.69 129 ARG A O 1
ATOM 1007 N N . SER A 1 130 ? 4.831 -7.688 5.090 1.00 86.50 130 SER A N 1
ATOM 1008 C CA . SER A 1 130 ? 4.291 -8.264 6.319 1.00 86.50 130 SER A CA 1
ATOM 1009 C C . SER A 1 130 ? 4.485 -7.328 7.521 1.00 86.50 130 SER A C 1
ATOM 1011 O O . SER A 1 130 ? 5.492 -6.620 7.642 1.00 86.50 130 SER A O 1
ATOM 1013 N N . GLY A 1 131 ? 3.499 -7.312 8.414 1.00 85.69 131 GLY A N 1
ATOM 1014 C CA . GLY A 1 131 ? 3.424 -6.395 9.551 1.00 85.69 131 GLY A CA 1
ATOM 1015 C C . GLY A 1 131 ? 2.871 -5.005 9.216 1.00 85.69 131 GLY A C 1
ATOM 1016 O O . GLY A 1 131 ? 2.708 -4.202 10.132 1.00 85.69 131 GLY A O 1
ATOM 1017 N N . SER A 1 132 ? 2.552 -4.710 7.949 1.00 92.62 132 SER A N 1
ATOM 1018 C CA . SER A 1 132 ? 1.794 -3.502 7.605 1.00 92.62 132 SER A CA 1
ATOM 1019 C C . SER A 1 132 ? 0.352 -3.625 8.099 1.00 92.62 132 SER A C 1
ATOM 1021 O O . SER A 1 132 ? -0.324 -4.616 7.808 1.00 92.62 132 SER A O 1
ATOM 1023 N N . HIS A 1 133 ? -0.107 -2.644 8.869 1.00 93.19 133 HIS A N 1
ATOM 1024 C CA . HIS A 1 133 ? -1.380 -2.707 9.577 1.00 93.19 133 HIS A CA 1
ATOM 1025 C C . HIS A 1 133 ? -1.977 -1.324 9.832 1.00 93.19 133 HIS A C 1
ATOM 1027 O O . HIS A 1 133 ? -1.265 -0.326 9.810 1.00 93.19 133 HIS A O 1
ATOM 1033 N N . ALA A 1 134 ? -3.268 -1.299 10.146 1.00 93.94 134 ALA A N 1
ATOM 1034 C CA . ALA A 1 134 ? -4.019 -0.159 10.644 1.00 93.94 134 ALA A CA 1
ATOM 1035 C C . ALA A 1 134 ? -4.713 -0.534 11.964 1.00 93.94 134 ALA A C 1
ATOM 1037 O O . ALA A 1 134 ? -5.171 -1.665 12.129 1.00 93.94 134 ALA A O 1
ATOM 1038 N N . ILE A 1 135 ? -4.787 0.399 12.907 1.00 92.88 135 ILE A N 1
ATOM 1039 C CA . ILE A 1 135 ? -5.427 0.229 14.212 1.00 92.88 135 ILE A CA 1
ATOM 1040 C C . ILE A 1 135 ? -6.706 1.062 14.226 1.00 92.88 135 ILE A C 1
ATOM 1042 O O . ILE A 1 135 ? -6.671 2.291 14.132 1.00 92.88 135 ILE A O 1
ATOM 1046 N N . LEU A 1 136 ? -7.843 0.380 14.333 1.00 92.25 136 LEU A N 1
ATOM 1047 C CA . LEU A 1 136 ? -9.162 1.001 14.366 1.00 92.25 136 LEU A CA 1
ATOM 1048 C C . LEU A 1 136 ? -9.385 1.758 15.675 1.00 92.25 136 LEU A C 1
ATOM 1050 O O . LEU A 1 136 ? -8.834 1.396 16.712 1.00 92.25 136 LEU A O 1
ATOM 1054 N N . THR A 1 137 ? -10.274 2.751 15.670 1.00 88.69 137 THR A N 1
ATOM 1055 C CA . THR A 1 137 ? -10.726 3.466 16.883 1.00 88.69 137 THR A CA 1
ATOM 1056 C C . THR A 1 137 ? -11.325 2.542 17.950 1.00 88.69 137 THR A C 1
ATOM 1058 O O . THR A 1 137 ? -11.305 2.873 19.133 1.00 88.69 137 THR A O 1
ATOM 1061 N N . SER A 1 138 ? -11.797 1.354 17.558 1.00 88.88 138 SER A N 1
ATOM 1062 C CA . SER A 1 138 ? -12.238 0.284 18.464 1.00 88.88 138 SER A CA 1
ATOM 1063 C C . SER A 1 138 ? -11.091 -0.486 19.140 1.00 88.88 138 SER A C 1
ATOM 1065 O O . SER A 1 138 ? -11.339 -1.298 20.028 1.00 88.88 138 SER A O 1
ATOM 1067 N N . GLY A 1 139 ? -9.844 -0.268 18.716 1.00 88.12 139 GLY A N 1
ATOM 1068 C CA . GLY A 1 139 ? -8.657 -1.018 19.131 1.00 88.12 139 GLY A CA 1
ATOM 1069 C C . GLY A 1 139 ? -8.386 -2.287 18.315 1.00 88.12 139 GLY A C 1
ATOM 1070 O O . GLY A 1 139 ? -7.375 -2.945 18.550 1.00 88.12 139 GLY A O 1
ATOM 1071 N N . ALA A 1 140 ? -9.254 -2.644 17.362 1.00 90.38 140 ALA A N 1
ATOM 1072 C CA . ALA A 1 140 ? -9.015 -3.773 16.464 1.00 90.38 140 ALA A CA 1
ATOM 1073 C C . ALA A 1 140 ? -7.868 -3.478 15.483 1.00 90.38 140 ALA A C 1
ATOM 1075 O O . ALA A 1 140 ? -7.695 -2.342 15.046 1.00 90.38 140 ALA A O 1
ATOM 1076 N N . VAL A 1 141 ? -7.106 -4.510 15.116 1.00 91.81 141 VAL A N 1
ATOM 1077 C CA . VAL A 1 141 ? -5.968 -4.392 14.194 1.00 91.81 141 VAL A CA 1
ATOM 1078 C C . VAL A 1 141 ? -6.304 -5.043 12.860 1.00 91.81 141 VAL A C 1
ATOM 1080 O O . VAL A 1 141 ? -6.764 -6.186 12.791 1.00 91.81 141 VAL A O 1
ATOM 1083 N N . CYS A 1 142 ? -6.049 -4.300 11.795 1.00 92.56 142 CYS A N 1
ATOM 1084 C CA . CYS A 1 142 ? -6.350 -4.665 10.427 1.00 92.56 142 CYS A CA 1
ATOM 1085 C C . CYS A 1 142 ? -5.055 -4.765 9.640 1.00 92.56 142 CYS A C 1
ATOM 1087 O O . CYS A 1 142 ? -4.279 -3.818 9.593 1.00 92.56 142 CYS A O 1
ATOM 1089 N N . TYR A 1 143 ? -4.807 -5.923 9.051 1.00 91.06 143 TYR A N 1
ATOM 1090 C CA . TYR A 1 143 ? -3.566 -6.250 8.375 1.00 91.06 143 TYR A CA 1
ATOM 1091 C C . TYR A 1 143 ? -3.722 -6.080 6.874 1.00 91.06 143 TYR A C 1
ATOM 1093 O O . TYR A 1 143 ? -4.784 -6.344 6.305 1.00 91.06 143 TYR A O 1
ATOM 1101 N N . SER A 1 144 ? -2.634 -5.667 6.233 1.00 91.25 144 SER A N 1
ATOM 1102 C CA . SER A 1 144 ? -2.544 -5.740 4.782 1.00 91.25 144 SER A CA 1
ATOM 1103 C C . SER A 1 144 ? -2.672 -7.192 4.315 1.00 91.25 144 SER A C 1
ATOM 1105 O O . SER A 1 144 ? -2.080 -8.084 4.924 1.00 91.25 144 SER A O 1
ATOM 1107 N N . GLY A 1 145 ? -3.377 -7.414 3.202 1.00 87.19 145 GLY A N 1
ATOM 1108 C CA . GLY A 1 145 ? -3.389 -8.707 2.509 1.00 87.19 145 GLY A CA 1
ATOM 1109 C C . GLY A 1 145 ? -2.054 -9.058 1.836 1.00 87.19 145 GLY A C 1
ATOM 1110 O O . GLY A 1 145 ? -1.856 -10.196 1.423 1.00 87.19 145 GLY A O 1
ATOM 1111 N N . GLY A 1 146 ? -1.121 -8.101 1.778 1.00 90.19 146 GLY A N 1
ATOM 1112 C CA . GLY A 1 146 ? 0.169 -8.237 1.099 1.00 90.19 146 GLY A CA 1
ATOM 1113 C C . GLY A 1 146 ? 0.092 -8.044 -0.422 1.00 90.19 146 GLY A C 1
ATOM 1114 O O . GLY A 1 146 ? 0.652 -8.873 -1.132 1.00 90.19 146 GLY A O 1
ATOM 1115 N N . PRO A 1 147 ? -0.575 -6.988 -0.936 1.00 92.12 147 PRO A N 1
ATOM 1116 C CA . PRO A 1 147 ? -0.638 -6.715 -2.367 1.00 92.12 147 PRO A CA 1
ATOM 1117 C C . PRO A 1 147 ? 0.761 -6.496 -2.941 1.00 92.12 147 PRO A C 1
ATOM 1119 O O . PRO A 1 147 ? 1.655 -5.945 -2.279 1.00 92.12 147 PRO A O 1
ATOM 1122 N N . SER A 1 148 ? 0.921 -6.907 -4.192 1.00 91.62 148 SER A N 1
ATOM 1123 C CA . SER A 1 148 ? 2.154 -6.778 -4.957 1.00 91.62 148 SER A CA 1
ATOM 1124 C C . SER A 1 148 ? 1.835 -6.534 -6.419 1.00 91.62 148 SER A C 1
ATOM 1126 O O . SER A 1 148 ? 0.843 -7.058 -6.909 1.00 91.62 148 SER A O 1
ATOM 1128 N N . ASP A 1 149 ? 2.707 -5.806 -7.101 1.00 91.19 149 ASP A N 1
ATOM 1129 C CA . ASP A 1 149 ? 2.584 -5.503 -8.525 1.00 91.19 149 ASP A CA 1
ATOM 1130 C C . ASP A 1 149 ? 3.989 -5.382 -9.144 1.00 91.19 149 ASP A C 1
ATOM 1132 O O . ASP A 1 149 ? 4.984 -5.185 -8.432 1.00 91.19 149 ASP A O 1
ATOM 1136 N N . SER A 1 150 ? 4.097 -5.523 -10.464 1.00 88.88 150 SER A N 1
ATOM 1137 C CA . SER A 1 150 ? 5.357 -5.430 -11.194 1.00 88.88 150 SER A CA 1
ATOM 1138 C C . SER A 1 150 ? 5.246 -4.618 -12.480 1.00 88.88 150 SER A C 1
ATOM 1140 O O . SER A 1 150 ? 4.298 -4.770 -13.245 1.00 88.88 150 SER A O 1
ATOM 1142 N N . ALA A 1 151 ? 6.279 -3.830 -12.775 1.00 86.88 151 ALA A N 1
ATOM 1143 C CA . ALA A 1 151 ? 6.366 -3.039 -13.998 1.00 86.88 151 ALA A CA 1
ATOM 1144 C C . ALA A 1 151 ? 7.734 -3.183 -14.661 1.00 86.88 151 ALA A C 1
ATOM 1146 O O . ALA A 1 151 ? 8.753 -3.343 -13.989 1.00 86.88 151 ALA A O 1
ATOM 1147 N N . ASN A 1 152 ? 7.755 -3.089 -15.990 1.00 84.25 152 ASN A N 1
ATOM 1148 C CA . ASN A 1 152 ? 8.980 -3.123 -16.781 1.00 84.25 152 ASN A CA 1
ATOM 1149 C C . ASN A 1 152 ? 9.341 -1.720 -17.286 1.00 84.25 152 ASN A C 1
ATOM 1151 O O . ASN A 1 152 ? 8.595 -1.149 -18.089 1.00 84.25 152 ASN A O 1
ATOM 1155 N N . VAL A 1 153 ? 10.487 -1.211 -16.829 1.00 78.81 153 VAL A N 1
ATOM 1156 C CA . VAL A 1 153 ? 11.091 0.048 -17.279 1.00 78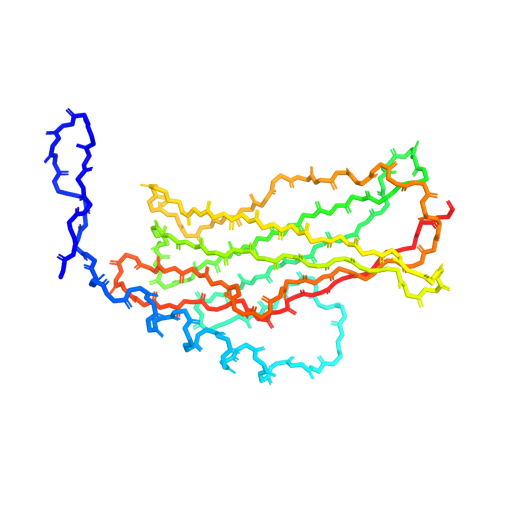.81 153 VAL A CA 1
ATOM 1157 C C . VAL A 1 153 ? 12.066 -0.268 -18.408 1.00 78.81 153 VAL A C 1
ATOM 1159 O O . VAL A 1 153 ? 13.012 -1.035 -18.212 1.00 78.81 153 VAL A O 1
ATOM 1162 N N . LEU A 1 154 ? 11.807 0.299 -19.586 1.00 70.75 154 LEU A N 1
ATOM 1163 C CA . LEU A 1 154 ? 12.607 0.087 -20.796 1.00 70.75 154 LEU A CA 1
ATOM 1164 C C . LEU A 1 154 ? 13.840 0.991 -20.828 1.00 70.75 154 LEU A C 1
ATOM 1166 O O . LEU A 1 154 ? 13.716 2.159 -20.411 1.00 70.75 154 LEU A O 1
#